Protein AF-A0A519DHB6-F1 (afdb_monomer_lite)

Secondary structure (DSSP, 8-state):
---------HHHHHHHHHHHHHHHHHTTT-------------PPP-------PPPPP--TT--SS-TT-TT-SBS-GGGEEE-TTSTTSEEE---TTTSPPPTTSS----GGGGGSSS--TTSPPB---SS----TT---TTT--

pLDDT: mean 80.11, std 16.49, range [39.66, 98.12]

Structure (mmCIF, N/CA/C/O backbone):
data_AF-A0A519DHB6-F1
#
_entry.id   AF-A0A519DHB6-F1
#
loop_
_atom_site.group_PDB
_atom_site.id
_atom_site.type_symbol
_atom_site.label_atom_id
_atom_site.label_alt_id
_atom_site.label_comp_id
_atom_site.label_asym_id
_atom_site.label_entity_id
_atom_site.label_seq_id
_atom_site.pdbx_PDB_ins_code
_atom_site.Cartn_x
_atom_site.Cartn_y
_atom_site.Cartn_z
_atom_site.occupancy
_atom_site.B_iso_or_equiv
_atom_site.auth_seq_id
_atom_site.auth_comp_id
_atom_site.auth_asym_id
_atom_site.auth_atom_id
_atom_site.pdbx_PDB_model_num
ATOM 1 N N . MET A 1 1 ? -81.535 -6.802 13.970 1.00 39.66 1 MET A N 1
ATOM 2 C CA . MET A 1 1 ? -80.295 -7.539 13.660 1.00 39.66 1 MET A CA 1
ATOM 3 C C . MET A 1 1 ? -79.181 -6.509 13.489 1.00 39.66 1 MET A C 1
ATOM 5 O O . MET A 1 1 ? -79.184 -5.787 12.506 1.00 39.66 1 MET A O 1
ATOM 9 N N . SER A 1 2 ? -78.332 -6.385 14.510 1.00 44.97 2 SER A N 1
ATOM 10 C CA . SER A 1 2 ? -76.975 -5.808 14.473 1.00 44.97 2 SER A CA 1
ATOM 11 C C . SER A 1 2 ? -76.789 -4.329 14.093 1.00 44.97 2 SER A C 1
ATOM 13 O O . SER A 1 2 ? -76.253 -3.995 13.043 1.00 44.97 2 SER A O 1
ATOM 15 N N . LEU A 1 3 ? -77.111 -3.448 15.047 1.00 45.25 3 LEU A N 1
ATOM 16 C CA . LEU A 1 3 ? -76.517 -2.113 15.182 1.00 45.25 3 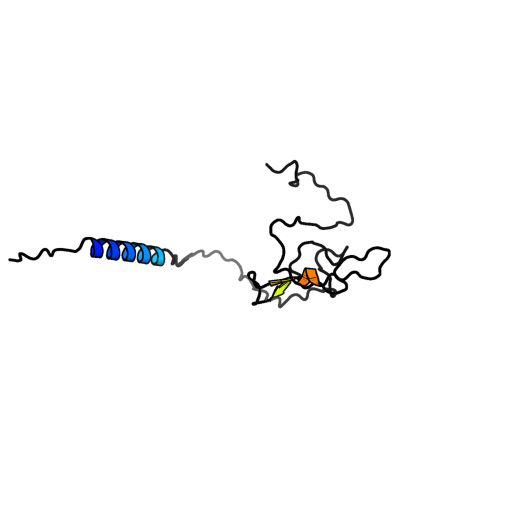LEU A CA 1
ATOM 17 C C . LEU A 1 3 ? -75.132 -2.258 15.855 1.00 45.25 3 LEU A C 1
ATOM 19 O O . LEU A 1 3 ? -75.001 -2.077 17.059 1.00 45.25 3 LEU A O 1
ATOM 23 N N . TRP A 1 4 ? -74.112 -2.680 15.109 1.00 45.25 4 TRP A N 1
ATOM 24 C CA . TRP A 1 4 ? -72.722 -2.769 15.585 1.00 45.25 4 TRP A CA 1
ATOM 25 C C . TRP A 1 4 ? -71.789 -2.359 14.440 1.00 45.25 4 TRP A C 1
ATOM 27 O O . TRP A 1 4 ? -71.194 -3.207 13.789 1.00 45.25 4 TRP A O 1
ATOM 37 N N . PHE A 1 5 ? -71.657 -1.060 14.166 1.00 46.00 5 PHE A N 1
ATOM 38 C CA . PHE A 1 5 ? -70.433 -0.568 13.533 1.00 46.00 5 PHE A CA 1
ATOM 39 C C . PHE A 1 5 ? -69.814 0.505 14.411 1.00 46.00 5 PHE A C 1
ATOM 41 O O . PHE A 1 5 ? -70.321 1.606 14.608 1.00 46.00 5 PHE A O 1
ATOM 48 N N . HIS A 1 6 ? -68.758 0.021 15.044 1.00 43.78 6 HIS A N 1
ATOM 49 C CA . HIS A 1 6 ? -68.006 0.567 16.138 1.00 43.78 6 HIS A CA 1
ATOM 50 C C . HIS A 1 6 ? -67.230 1.802 15.682 1.00 43.78 6 HIS A C 1
ATOM 52 O O . HIS A 1 6 ? -66.648 1.841 14.600 1.00 43.78 6 HIS A O 1
ATOM 58 N N . PHE A 1 7 ? -67.205 2.785 16.568 1.00 49.00 7 PHE A N 1
ATOM 59 C CA . PHE A 1 7 ? -66.350 3.959 16.580 1.00 49.00 7 PHE A CA 1
ATOM 60 C C . PHE A 1 7 ? -64.868 3.524 16.497 1.00 49.00 7 PHE A C 1
ATOM 62 O O . PHE A 1 7 ? -64.202 3.347 17.515 1.00 49.00 7 PHE A O 1
ATOM 69 N N . MET A 1 8 ? -64.331 3.275 15.299 1.00 55.78 8 MET A N 1
ATOM 70 C CA . MET A 1 8 ? -62.911 2.943 15.135 1.00 55.78 8 MET A CA 1
ATOM 71 C C . MET A 1 8 ? -62.091 4.230 15.105 1.00 55.78 8 MET A C 1
ATOM 73 O O . MET A 1 8 ? -62.034 4.969 14.126 1.00 55.78 8 MET A O 1
ATOM 77 N N . ASN A 1 9 ? -61.489 4.487 16.261 1.00 56.56 9 ASN A N 1
ATOM 78 C CA . ASN A 1 9 ? -60.557 5.554 16.584 1.00 56.56 9 ASN A CA 1
ATOM 79 C C . ASN A 1 9 ? -59.566 5.827 15.429 1.00 56.56 9 ASN A C 1
ATOM 81 O O . ASN A 1 9 ? -58.767 4.963 15.065 1.00 56.56 9 ASN A O 1
ATOM 85 N N . LYS A 1 10 ? -59.593 7.042 14.866 1.00 57.41 10 LYS A N 1
ATOM 86 C CA . LYS A 1 10 ? -58.760 7.486 13.726 1.00 57.41 10 LYS A CA 1
ATOM 87 C C . LYS A 1 10 ? -57.257 7.256 13.964 1.00 57.41 10 LYS A C 1
ATOM 89 O O . LYS A 1 10 ? -56.502 6.972 13.036 1.00 57.41 10 LYS A O 1
ATOM 94 N N . THR A 1 11 ? -56.836 7.305 15.227 1.00 53.72 11 THR A N 1
ATOM 95 C CA . THR A 1 11 ? -55.464 7.039 15.680 1.00 53.72 11 THR A CA 1
ATOM 96 C C . THR A 1 11 ? -55.103 5.553 15.626 1.00 53.72 11 THR A C 1
ATOM 98 O O . THR A 1 11 ? -53.956 5.211 15.351 1.00 53.72 11 THR A O 1
ATOM 101 N N . ALA A 1 12 ? -56.074 4.663 15.852 1.00 58.78 12 ALA A N 1
ATOM 102 C CA . ALA A 1 12 ? -55.888 3.221 15.714 1.00 58.78 12 ALA A CA 1
ATOM 103 C C . ALA A 1 12 ? -55.758 2.828 14.237 1.00 58.78 12 ALA A C 1
ATOM 105 O O . ALA A 1 12 ? -54.873 2.044 13.916 1.00 58.78 12 ALA A O 1
ATOM 106 N N . TYR A 1 13 ? -56.540 3.455 13.346 1.00 63.12 13 TYR A N 1
ATOM 107 C CA . TYR A 1 13 ? -56.454 3.231 11.897 1.00 63.12 13 TYR A CA 1
ATOM 108 C C . TYR A 1 13 ? -55.079 3.608 11.320 1.00 63.12 13 TYR A C 1
ATOM 110 O O . TYR A 1 13 ? -54.500 2.856 10.541 1.00 63.12 13 TYR A O 1
ATOM 118 N N . SER A 1 14 ? -54.517 4.745 11.751 1.00 65.56 14 SER A N 1
ATOM 119 C CA . SER A 1 14 ? -53.167 5.180 11.356 1.00 65.56 14 SER A CA 1
ATOM 120 C C . SER A 1 14 ? -52.085 4.187 11.802 1.00 65.56 14 SER A C 1
ATOM 122 O O . SER A 1 14 ? -51.224 3.799 11.013 1.00 65.56 14 SER A O 1
ATOM 124 N N . LYS A 1 15 ? -52.179 3.694 13.044 1.00 68.88 15 LYS A N 1
ATOM 125 C CA . LYS A 1 15 ? -51.240 2.700 13.577 1.00 68.88 15 LYS A CA 1
ATOM 126 C C . LYS A 1 15 ? -51.352 1.356 12.862 1.00 68.88 15 LYS A C 1
ATOM 128 O O . LYS A 1 15 ? -50.325 0.766 12.551 1.00 68.88 15 LYS A O 1
ATOM 133 N N . THR A 1 16 ? -52.565 0.894 12.557 1.00 75.62 16 THR A N 1
ATOM 134 C CA . THR A 1 16 ? -52.766 -0.351 11.801 1.00 75.62 16 THR A CA 1
ATOM 135 C C . THR A 1 16 ? -52.285 -0.237 10.357 1.00 75.62 16 THR A C 1
ATOM 137 O O . THR A 1 16 ? -51.699 -1.186 9.846 1.00 75.62 16 THR A O 1
ATOM 140 N N . LEU A 1 17 ? -52.464 0.923 9.712 1.00 77.25 17 LEU A N 1
ATOM 141 C CA . LEU A 1 17 ? -51.984 1.160 8.347 1.00 77.25 17 LEU A CA 1
ATOM 142 C C . LEU A 1 17 ? -50.448 1.160 8.282 1.00 77.25 17 LEU A C 1
ATOM 144 O O . LEU A 1 17 ? -49.871 0.531 7.399 1.00 77.25 17 LEU A O 1
ATOM 148 N N . ALA A 1 18 ? -49.786 1.814 9.242 1.00 79.62 18 ALA A N 1
ATOM 149 C CA . ALA A 1 18 ? -48.325 1.838 9.330 1.00 79.62 18 ALA A CA 1
ATOM 150 C C . ALA A 1 18 ? -47.735 0.434 9.562 1.00 79.62 18 ALA A C 1
ATOM 152 O O . ALA A 1 18 ? -46.738 0.069 8.943 1.00 79.62 18 ALA A O 1
ATOM 153 N N . LEU A 1 19 ? -48.386 -0.375 10.403 1.00 79.88 19 LEU A N 1
ATOM 154 C CA . LEU A 1 19 ? -47.967 -1.751 10.689 1.00 79.88 19 LEU A CA 1
ATOM 155 C C . LEU A 1 19 ? -48.129 -2.670 9.465 1.00 79.88 19 LEU A C 1
ATOM 157 O O . LEU A 1 19 ? -47.263 -3.501 9.207 1.00 79.88 19 LEU A O 1
ATOM 161 N N . LEU A 1 20 ? -49.191 -2.478 8.675 1.00 79.44 20 LEU A N 1
ATOM 162 C CA . LEU A 1 20 ? -49.416 -3.201 7.418 1.00 79.44 20 LEU A CA 1
ATOM 163 C C . LEU A 1 20 ? -48.386 -2.847 6.337 1.00 79.44 20 LEU A C 1
ATOM 165 O O . LEU A 1 20 ? -47.898 -3.746 5.657 1.00 79.44 20 LEU A O 1
ATOM 169 N N . MET A 1 21 ? -48.016 -1.568 6.192 1.00 80.31 21 MET A N 1
ATOM 170 C CA . MET A 1 21 ? -46.964 -1.177 5.241 1.00 80.31 21 MET A CA 1
ATOM 171 C C . MET A 1 21 ? -45.594 -1.740 5.638 1.00 80.31 21 MET A C 1
ATOM 173 O O . MET A 1 21 ? -44.882 -2.264 4.784 1.00 80.31 21 MET A O 1
ATOM 177 N N . ALA A 1 22 ? -45.246 -1.689 6.929 1.00 75.69 22 ALA A N 1
ATOM 178 C CA . ALA A 1 22 ? -43.994 -2.253 7.434 1.00 75.69 22 ALA A CA 1
ATOM 179 C C . ALA A 1 22 ? -43.929 -3.780 7.248 1.00 75.69 22 ALA A C 1
ATOM 181 O O . ALA A 1 22 ? -42.894 -4.309 6.853 1.00 75.69 22 ALA A O 1
ATOM 182 N N . ALA A 1 23 ? -45.044 -4.487 7.459 1.00 73.62 23 ALA A N 1
ATOM 183 C CA . ALA A 1 23 ? -45.132 -5.920 7.192 1.00 73.62 23 ALA A CA 1
ATOM 184 C C . ALA A 1 23 ? -45.009 -6.243 5.690 1.00 73.62 23 ALA A C 1
ATOM 186 O O . ALA A 1 23 ? -44.335 -7.202 5.332 1.00 73.62 23 ALA A O 1
ATOM 187 N N . GLY A 1 24 ? -45.584 -5.423 4.802 1.00 72.94 24 GLY A N 1
ATOM 188 C CA . GLY A 1 24 ? -45.458 -5.597 3.349 1.00 72.94 24 GLY A CA 1
ATOM 189 C C . GLY A 1 24 ? -44.019 -5.471 2.836 1.00 72.94 24 GLY A C 1
ATOM 190 O O . GLY A 1 24 ? -43.615 -6.230 1.959 1.00 72.94 24 GLY A O 1
ATOM 191 N N . MET A 1 25 ? -43.219 -4.578 3.429 1.00 72.06 25 MET A N 1
ATOM 192 C CA . MET A 1 25 ? -41.794 -4.432 3.093 1.00 72.06 25 MET A CA 1
ATOM 193 C C . MET A 1 25 ? -40.962 -5.662 3.483 1.00 72.06 25 MET A C 1
ATOM 195 O O . MET A 1 25 ? -39.980 -5.970 2.813 1.00 72.06 25 MET A O 1
ATOM 199 N N . LEU A 1 26 ? -41.373 -6.398 4.519 1.00 65.31 26 LEU A N 1
ATOM 200 C CA . LEU A 1 26 ? -40.683 -7.608 4.976 1.00 65.31 26 LEU A CA 1
ATOM 201 C C . LEU A 1 26 ? -40.993 -8.843 4.112 1.00 65.31 26 LEU A C 1
ATOM 203 O O . LEU A 1 26 ? -40.231 -9.804 4.144 1.00 65.31 26 LEU A O 1
ATOM 207 N N . LEU A 1 27 ? -42.073 -8.825 3.319 1.00 57.81 27 LEU A N 1
ATOM 208 C CA . LEU A 1 27 ? -42.468 -9.951 2.460 1.00 57.81 27 LEU A CA 1
ATOM 209 C C . LEU A 1 27 ? -41.925 -9.874 1.020 1.00 57.81 27 LEU A C 1
ATOM 211 O O . 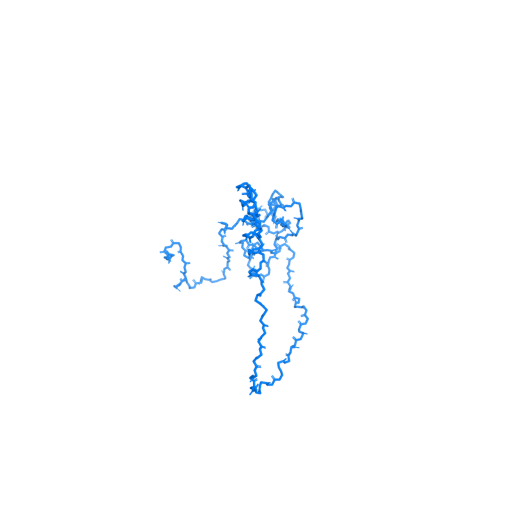LEU A 1 27 ? -42.085 -10.832 0.269 1.00 57.81 27 LEU A O 1
ATOM 215 N N . SER A 1 28 ? -41.251 -8.790 0.622 1.00 64.81 28 SER A N 1
ATOM 216 C CA . SER A 1 28 ? -40.707 -8.647 -0.743 1.00 64.81 28 SER A CA 1
ATOM 217 C C . SER A 1 28 ? -39.382 -9.399 -0.982 1.00 64.81 28 SER A C 1
ATOM 219 O O . SER A 1 28 ? -38.789 -9.254 -2.049 1.00 64.81 28 SER A O 1
ATOM 221 N N . GLY A 1 29 ? -38.887 -10.168 -0.005 1.00 57.50 29 GLY A N 1
ATOM 222 C CA . GLY A 1 29 ? -37.520 -10.709 -0.005 1.00 57.50 29 GLY A CA 1
ATOM 223 C C . GLY A 1 29 ? -37.343 -12.184 -0.381 1.00 57.50 29 GLY A C 1
ATOM 224 O O . GLY A 1 29 ? -36.216 -12.663 -0.334 1.00 57.50 29 GLY A O 1
ATOM 225 N N . CYS A 1 30 ? -38.395 -12.926 -0.739 1.00 63.69 30 CYS A N 1
ATOM 226 C CA . CYS A 1 30 ? -38.268 -14.348 -1.086 1.00 63.69 30 CYS A CA 1
ATOM 227 C C . CYS A 1 30 ? -38.731 -14.620 -2.522 1.00 63.69 30 CYS A C 1
ATOM 229 O O . CYS A 1 30 ? -39.815 -15.157 -2.737 1.00 63.69 30 CYS A O 1
ATOM 231 N N . ILE A 1 31 ? -37.897 -14.283 -3.508 1.00 60.91 31 ILE A N 1
ATOM 232 C CA . ILE A 1 31 ? -37.923 -15.005 -4.785 1.00 60.91 31 ILE A CA 1
ATOM 233 C C . ILE A 1 31 ? -37.093 -16.266 -4.544 1.00 60.91 31 ILE A C 1
ATOM 235 O O . ILE A 1 31 ? -35.869 -16.219 -4.503 1.00 60.91 31 ILE A O 1
ATOM 239 N N . LEU A 1 32 ? -37.775 -17.375 -4.263 1.00 52.38 32 LEU A N 1
ATOM 240 C CA . LEU A 1 32 ? -37.170 -18.699 -4.280 1.00 52.38 32 LEU A CA 1
ATOM 241 C C . LEU A 1 32 ? -37.118 -19.131 -5.749 1.00 52.38 32 LEU A C 1
ATOM 243 O O . LEU A 1 32 ? -38.161 -19.430 -6.333 1.00 52.38 32 LEU A O 1
ATOM 247 N N . ASP A 1 33 ? -35.927 -19.115 -6.343 1.00 49.56 33 ASP A N 1
ATOM 248 C CA . ASP A 1 33 ? -35.685 -19.670 -7.673 1.00 49.56 33 ASP A CA 1
ATOM 249 C C . ASP A 1 33 ? -35.945 -21.180 -7.621 1.00 49.56 33 ASP A C 1
ATOM 251 O O . ASP A 1 33 ? -35.130 -21.972 -7.152 1.00 49.56 33 ASP A O 1
ATOM 255 N N . THR A 1 34 ? -37.130 -21.592 -8.067 1.00 50.62 34 THR A N 1
ATOM 256 C CA . THR A 1 34 ? -37.374 -22.982 -8.454 1.00 50.62 34 THR A CA 1
ATOM 257 C C . THR A 1 34 ? -37.105 -23.072 -9.944 1.00 50.62 34 THR A C 1
ATOM 259 O O . THR A 1 34 ? -38.018 -23.065 -10.767 1.00 50.62 34 THR A O 1
ATOM 262 N N . VAL A 1 35 ? -35.820 -23.111 -10.293 1.00 51.34 35 VAL A N 1
ATOM 263 C CA . VAL A 1 35 ? -35.384 -23.450 -11.646 1.00 51.34 35 VAL A CA 1
ATOM 264 C C . VAL A 1 35 ? -35.659 -24.939 -11.830 1.00 51.34 35 VAL A C 1
ATOM 266 O O . VAL A 1 35 ? -34.882 -25.796 -11.424 1.00 51.34 35 VAL A O 1
ATOM 269 N N . ASN A 1 36 ? -36.829 -25.260 -12.374 1.00 49.81 36 ASN A N 1
ATOM 270 C CA . ASN A 1 36 ? -37.104 -26.580 -12.922 1.00 49.81 36 ASN A CA 1
ATOM 271 C C . ASN A 1 36 ? -36.790 -26.539 -14.421 1.00 49.81 36 ASN A C 1
ATOM 273 O O . ASN A 1 36 ? -37.692 -26.623 -15.256 1.00 49.81 36 ASN A O 1
ATOM 277 N N . GLU A 1 37 ? -35.511 -26.353 -14.750 1.00 43.81 37 GLU A N 1
ATOM 278 C CA . GLU A 1 37 ? -35.007 -26.536 -16.109 1.00 43.81 37 GLU A CA 1
ATOM 279 C C . GLU A 1 37 ? -34.915 -28.034 -16.373 1.00 43.81 37 GLU A C 1
ATOM 281 O O . GLU A 1 37 ? -34.137 -28.769 -15.770 1.00 43.81 37 GLU A O 1
ATOM 286 N N . THR A 1 38 ? -35.787 -28.504 -17.261 1.00 51.25 38 THR A N 1
ATOM 287 C CA . THR A 1 38 ? -35.677 -29.843 -17.842 1.00 51.25 38 THR A CA 1
ATOM 288 C C . THR A 1 38 ? -34.881 -29.716 -19.132 1.00 51.25 38 THR A C 1
ATOM 290 O O . THR A 1 38 ? -35.380 -30.030 -20.207 1.00 51.25 38 THR A O 1
ATOM 293 N N . ASP A 1 39 ? -33.644 -29.240 -19.020 1.00 46.25 39 ASP A N 1
ATOM 294 C CA . ASP A 1 39 ? -32.729 -29.184 -20.150 1.00 46.25 39 ASP A CA 1
ATOM 295 C C . ASP A 1 39 ? -31.857 -30.434 -20.116 1.00 46.25 39 ASP A C 1
ATOM 297 O O . ASP A 1 39 ? -30.838 -30.547 -19.440 1.00 46.25 39 ASP A O 1
ATOM 301 N N . ASN A 1 40 ? -32.351 -31.438 -20.835 1.00 54.38 40 ASN A N 1
ATOM 302 C CA . ASN A 1 40 ? -31.582 -32.593 -21.259 1.00 54.38 40 ASN A CA 1
ATOM 303 C C . ASN A 1 40 ? -30.613 -32.145 -22.360 1.00 54.38 40 ASN A C 1
ATOM 305 O O . ASN A 1 40 ? -30.838 -32.424 -23.536 1.00 54.38 40 ASN A O 1
ATOM 309 N N . ASP A 1 41 ? -29.567 -31.429 -21.963 1.00 50.84 41 ASP A N 1
ATOM 310 C CA . ASP A 1 41 ? -28.384 -31.221 -22.783 1.00 50.84 41 ASP A CA 1
ATOM 311 C C . ASP A 1 41 ? -27.231 -31.972 -22.122 1.00 50.84 41 ASP A C 1
ATOM 313 O O . ASP A 1 41 ? -26.847 -31.716 -20.982 1.00 50.84 41 ASP A O 1
ATOM 317 N N . GLY A 1 42 ? -26.721 -32.977 -22.832 1.00 55.81 42 GLY A N 1
ATOM 318 C CA . GLY A 1 42 ? -25.626 -33.829 -22.390 1.00 55.81 42 GLY A CA 1
ATOM 319 C C . GLY A 1 42 ? -24.301 -33.074 -22.331 1.00 55.81 42 GLY A C 1
ATOM 320 O O . GLY A 1 42 ? -23.416 -33.324 -23.149 1.00 55.81 42 GLY A O 1
ATOM 321 N N . LEU A 1 43 ? -24.149 -32.179 -21.355 1.00 57.28 43 LEU A N 1
ATOM 322 C CA . LEU A 1 43 ? -22.844 -31.714 -20.919 1.00 57.28 43 LEU A CA 1
ATOM 323 C C . LEU A 1 43 ? -22.228 -32.810 -20.051 1.00 57.28 43 LEU A C 1
ATOM 325 O O . LEU A 1 43 ? -22.831 -33.316 -19.105 1.00 57.28 43 LEU A O 1
ATOM 329 N N . ALA A 1 44 ? -21.026 -33.233 -20.436 1.00 64.38 44 ALA A N 1
ATOM 330 C CA . ALA A 1 44 ? -20.192 -34.089 -19.609 1.00 64.38 44 ALA A CA 1
ATOM 331 C C . ALA A 1 44 ? -20.095 -33.487 -18.195 1.00 64.38 44 ALA A C 1
ATOM 333 O O . ALA A 1 44 ? -20.015 -32.263 -18.100 1.00 64.38 44 ALA A O 1
ATOM 334 N N . PRO A 1 45 ? -20.084 -34.311 -17.129 1.00 61.06 45 PRO A N 1
ATOM 335 C CA . PRO A 1 45 ? -20.017 -33.811 -15.766 1.00 61.06 45 PRO A CA 1
ATOM 336 C C . PRO A 1 45 ? -18.817 -32.878 -15.628 1.00 61.06 45 PRO A C 1
ATOM 338 O O . PRO A 1 45 ? -17.668 -33.270 -15.845 1.00 61.06 45 PRO A O 1
ATOM 341 N N . ASP A 1 46 ? -19.122 -31.635 -15.305 1.00 66.69 46 ASP A N 1
ATOM 342 C CA . ASP A 1 46 ? -18.230 -30.593 -14.853 1.00 66.69 46 ASP A CA 1
ATOM 343 C C . ASP A 1 46 ? -17.524 -31.115 -13.600 1.00 66.69 46 ASP A C 1
ATOM 345 O O . ASP A 1 46 ? -18.039 -31.118 -12.487 1.00 66.69 46 ASP A O 1
ATOM 349 N N . VAL A 1 47 ? -16.336 -31.679 -13.819 1.00 70.69 47 VAL A N 1
ATOM 350 C CA . VAL A 1 47 ? -15.443 -32.103 -12.749 1.00 70.69 47 VAL A CA 1
ATOM 351 C C . VAL A 1 47 ? -14.997 -30.833 -12.031 1.00 70.69 47 VAL A C 1
ATOM 353 O O . VAL A 1 47 ? -14.115 -30.127 -12.520 1.00 70.69 47 VAL A O 1
ATOM 356 N N . GLU A 1 48 ? -15.604 -30.537 -10.881 1.00 73.69 48 GLU A N 1
ATOM 357 C CA . GLU A 1 48 ? -15.050 -29.587 -9.919 1.00 73.69 48 GLU A CA 1
ATOM 358 C C . GLU A 1 48 ? -13.685 -30.115 -9.471 1.00 73.69 48 GLU A C 1
ATOM 360 O O . GLU A 1 48 ? -13.563 -31.023 -8.646 1.00 73.69 48 GLU A O 1
ATOM 365 N N . ILE A 1 49 ? -12.629 -29.580 -10.074 1.00 75.56 49 ILE A N 1
ATOM 366 C CA . ILE A 1 49 ? -11.274 -29.792 -9.591 1.00 75.56 49 ILE A CA 1
ATOM 367 C C . ILE A 1 49 ? -11.130 -28.894 -8.359 1.00 75.56 49 ILE A C 1
ATOM 369 O O . ILE A 1 49 ? -10.946 -27.686 -8.498 1.00 75.56 49 ILE A O 1
ATOM 373 N N . ASP A 1 50 ? -11.219 -29.488 -7.166 1.00 81.44 50 ASP A N 1
ATOM 374 C CA . ASP A 1 50 ? -10.849 -28.847 -5.898 1.00 81.44 50 ASP A CA 1
ATOM 375 C C . ASP A 1 50 ? -9.329 -28.633 -5.876 1.00 81.44 50 ASP A C 1
ATOM 377 O O . ASP A 1 50 ? -8.538 -29.428 -5.359 1.00 81.44 50 ASP A O 1
ATOM 381 N N . LEU A 1 51 ? -8.903 -27.579 -6.569 1.00 77.31 51 LEU A N 1
ATOM 382 C CA . LEU A 1 51 ? -7.575 -27.021 -6.427 1.00 77.31 51 LEU A CA 1
ATOM 383 C C . LEU A 1 51 ? -7.581 -26.319 -5.072 1.00 77.31 51 LEU A C 1
ATOM 385 O O . LEU A 1 51 ? -8.142 -25.233 -4.939 1.00 77.31 51 LEU A O 1
ATOM 389 N N . GLY A 1 52 ? -6.986 -26.963 -4.069 1.00 84.31 52 GLY A N 1
ATOM 390 C CA . GLY A 1 52 ? -6.798 -26.364 -2.751 1.00 84.31 52 GLY A CA 1
ATOM 391 C C . GLY A 1 52 ? -6.116 -24.983 -2.812 1.00 84.31 52 GLY A C 1
ATOM 392 O O . GLY A 1 52 ? -5.713 -24.517 -3.881 1.00 84.31 52 GLY A O 1
ATOM 393 N N . PRO A 1 53 ? -5.954 -24.305 -1.663 1.00 83.25 53 PRO A N 1
ATOM 394 C CA . PRO A 1 53 ? -5.490 -22.921 -1.622 1.00 83.25 53 PRO A CA 1
ATOM 395 C C . PRO A 1 53 ? -4.193 -22.711 -2.410 1.00 83.25 53 PRO A C 1
ATOM 397 O O . PRO A 1 53 ? -3.191 -23.387 -2.176 1.00 83.25 53 PRO A O 1
ATOM 400 N N . VAL A 1 54 ? -4.210 -21.756 -3.340 1.00 84.06 54 VAL A N 1
ATOM 401 C CA . VAL A 1 54 ? -3.010 -21.341 -4.070 1.00 84.06 54 VAL A CA 1
ATOM 402 C C . VAL A 1 54 ? -2.127 -20.536 -3.122 1.00 84.06 54 VAL A C 1
ATOM 404 O O . VAL A 1 54 ? -2.517 -19.460 -2.668 1.00 84.06 54 VAL A O 1
ATOM 407 N N . GLU A 1 55 ? -0.928 -21.042 -2.834 1.00 82.75 55 GLU A N 1
ATOM 408 C CA . GLU A 1 55 ? 0.079 -20.276 -2.103 1.00 82.75 55 GLU A CA 1
ATOM 409 C C . GLU A 1 55 ? 0.625 -19.149 -2.987 1.00 82.75 55 GLU A C 1
ATOM 411 O O . GLU A 1 55 ? 1.176 -19.381 -4.066 1.00 82.75 55 GLU A O 1
ATOM 416 N N . ILE A 1 56 ? 0.475 -17.910 -2.519 1.00 81.81 56 ILE A N 1
ATOM 417 C CA . ILE A 1 56 ? 1.004 -16.718 -3.180 1.00 81.81 56 ILE A CA 1
ATOM 418 C C . ILE A 1 56 ? 2.260 -16.293 -2.421 1.00 81.81 56 ILE A C 1
ATOM 420 O O . ILE A 1 56 ? 2.203 -16.007 -1.227 1.00 81.81 56 ILE A O 1
ATOM 424 N N . ILE A 1 57 ? 3.401 -16.240 -3.111 1.00 83.44 57 ILE A N 1
ATOM 425 C CA . ILE A 1 57 ? 4.661 -15.792 -2.510 1.00 83.44 57 ILE A CA 1
ATOM 426 C C . ILE A 1 57 ? 4.592 -14.275 -2.304 1.00 83.44 57 ILE A C 1
ATOM 428 O O . ILE A 1 57 ? 4.513 -13.514 -3.269 1.00 83.44 57 ILE A O 1
ATOM 432 N N . THR A 1 58 ? 4.668 -13.840 -1.050 1.00 83.06 58 THR A N 1
ATOM 433 C CA . THR A 1 58 ? 4.749 -12.429 -0.656 1.00 83.06 58 THR A CA 1
ATOM 434 C C . THR A 1 58 ? 6.060 -12.172 0.084 1.00 83.06 58 THR A C 1
ATOM 436 O O . THR A 1 58 ? 6.617 -13.053 0.740 1.00 83.06 58 THR A O 1
ATOM 439 N N . THR A 1 59 ? 6.599 -10.962 -0.059 1.00 89.38 59 THR A N 1
ATOM 440 C CA . THR A 1 59 ? 7.725 -10.491 0.761 1.00 89.38 59 THR A CA 1
ATOM 441 C C . THR A 1 59 ? 7.160 -9.637 1.884 1.00 89.38 59 THR A C 1
ATOM 443 O O . THR A 1 59 ? 6.241 -8.857 1.641 1.00 89.38 59 THR A O 1
ATOM 446 N N . ASP A 1 60 ? 7.695 -9.771 3.098 1.00 88.62 60 ASP A N 1
ATOM 447 C CA . ASP A 1 60 ? 7.233 -8.974 4.236 1.00 88.62 60 ASP A CA 1
ATOM 448 C C . ASP A 1 60 ? 7.302 -7.470 3.927 1.00 88.62 60 ASP A C 1
ATOM 450 O O . ASP A 1 60 ? 8.293 -6.981 3.378 1.00 88.62 60 ASP A O 1
ATOM 454 N N . GLY A 1 61 ? 6.224 -6.753 4.241 1.00 89.44 61 GLY A N 1
ATOM 455 C CA . GLY A 1 61 ? 6.066 -5.332 3.939 1.00 89.44 61 GLY A CA 1
ATOM 456 C C . GLY A 1 61 ? 5.802 -4.973 2.470 1.00 89.44 61 GLY A C 1
ATOM 457 O O . GLY A 1 61 ? 5.721 -3.779 2.178 1.00 89.44 61 GLY A O 1
ATOM 458 N N . CYS A 1 62 ? 5.640 -5.944 1.563 1.00 92.12 62 CYS A N 1
ATOM 459 C CA . CYS A 1 62 ? 5.455 -5.716 0.125 1.00 92.12 62 CYS A CA 1
ATOM 460 C C . CYS A 1 62 ? 4.171 -6.361 -0.415 1.00 92.12 62 CYS A C 1
ATOM 462 O O . CYS A 1 62 ? 3.809 -7.472 -0.030 1.00 92.12 62 CYS A O 1
ATOM 464 N N . ASP A 1 63 ? 3.527 -5.691 -1.368 1.00 92.81 63 ASP A N 1
ATOM 465 C CA . ASP A 1 63 ? 2.472 -6.280 -2.194 1.00 92.81 63 ASP A CA 1
ATOM 466 C C . ASP A 1 63 ? 3.101 -7.068 -3.362 1.00 92.81 63 ASP A C 1
ATOM 468 O O . ASP A 1 63 ? 4.087 -6.644 -3.968 1.00 92.81 63 ASP A O 1
ATOM 472 N N . ASN A 1 64 ? 2.555 -8.244 -3.676 1.00 91.06 64 ASN A N 1
ATOM 473 C CA . ASN A 1 64 ? 3.041 -9.116 -4.745 1.00 91.06 64 ASN A CA 1
ATOM 474 C C . ASN A 1 64 ? 2.470 -8.792 -6.144 1.00 91.06 64 ASN A C 1
ATOM 476 O O . ASN A 1 64 ? 2.863 -9.438 -7.117 1.00 91.06 64 ASN A O 1
ATOM 480 N N . LEU A 1 65 ? 1.552 -7.828 -6.271 1.00 92.00 65 LEU A N 1
ATOM 481 C CA . LEU A 1 65 ? 0.934 -7.415 -7.537 1.00 92.00 65 LEU A CA 1
ATOM 482 C C . LEU A 1 65 ? 1.835 -6.496 -8.367 1.00 92.00 65 LEU A C 1
ATOM 484 O O . LEU A 1 65 ? 1.842 -6.601 -9.595 1.00 92.00 65 LEU A O 1
ATOM 488 N N . ASN A 1 66 ? 2.594 -5.597 -7.729 1.00 92.19 66 ASN A N 1
ATOM 489 C CA . ASN A 1 66 ? 3.579 -4.765 -8.418 1.00 92.19 66 ASN A CA 1
ATOM 490 C C . ASN A 1 66 ? 4.994 -5.026 -7.872 1.00 92.19 66 ASN A C 1
ATOM 492 O O . ASN A 1 66 ? 5.357 -4.510 -6.819 1.00 92.19 66 ASN A O 1
ATOM 496 N N . PRO A 1 67 ? 5.846 -5.757 -8.610 1.00 88.81 67 PRO A N 1
ATOM 497 C CA . PRO A 1 67 ? 7.163 -6.147 -8.113 1.00 88.81 67 PRO A CA 1
ATOM 498 C C . PRO A 1 67 ? 8.196 -5.006 -8.116 1.00 88.81 67 PRO A C 1
ATOM 500 O O . PRO A 1 67 ? 9.346 -5.236 -7.747 1.00 88.81 67 PRO A O 1
ATOM 503 N N . LEU A 1 68 ? 7.847 -3.798 -8.581 1.00 91.31 68 LEU A N 1
ATOM 504 C CA . LEU A 1 68 ? 8.808 -2.697 -8.723 1.00 91.31 68 LEU A CA 1
ATOM 505 C C . LEU A 1 68 ? 9.074 -1.975 -7.406 1.00 91.31 68 LEU A C 1
ATOM 507 O O . LEU A 1 68 ? 10.213 -1.604 -7.129 1.00 91.31 68 LEU A O 1
ATOM 511 N N . HIS A 1 69 ? 8.035 -1.781 -6.595 1.00 89.69 69 HIS A N 1
ATOM 512 C CA . HIS A 1 69 ? 8.133 -1.133 -5.293 1.00 89.69 69 HIS A CA 1
ATOM 513 C C . HIS A 1 69 ? 7.120 -1.749 -4.336 1.00 89.69 69 HIS A C 1
ATOM 515 O O . HIS A 1 69 ? 5.960 -1.896 -4.697 1.00 89.69 69 HIS A O 1
ATOM 521 N N . CYS A 1 70 ? 7.543 -2.023 -3.101 1.00 90.62 70 CYS A N 1
ATOM 522 C CA . CYS A 1 70 ? 6.733 -2.736 -2.113 1.00 90.62 70 CYS A CA 1
ATOM 523 C C . CYS A 1 70 ? 5.370 -2.097 -1.855 1.00 90.62 70 CYS A C 1
ATOM 525 O O . CYS A 1 70 ? 4.384 -2.816 -1.816 1.00 90.62 70 CYS A O 1
ATOM 527 N N . MET A 1 71 ? 5.296 -0.767 -1.744 1.00 91.81 71 MET A N 1
ATOM 528 C CA . MET A 1 71 ? 4.039 -0.047 -1.498 1.00 91.81 71 MET A CA 1
ATOM 529 C C . MET A 1 71 ? 3.103 0.020 -2.720 1.00 91.81 71 MET A C 1
ATOM 531 O O . MET A 1 71 ? 2.033 0.618 -2.625 1.00 91.81 71 MET A O 1
ATOM 535 N N . LEU A 1 72 ? 3.509 -0.499 -3.885 1.00 94.12 72 LEU A N 1
ATOM 536 C CA . LEU A 1 72 ? 2.695 -0.474 -5.097 1.00 94.12 72 LEU A CA 1
ATOM 537 C C . LEU A 1 72 ? 2.023 -1.835 -5.340 1.00 94.12 72 LEU A C 1
ATOM 539 O O . LEU A 1 72 ? 2.647 -2.864 -5.104 1.00 94.12 72 LEU A O 1
ATOM 543 N N . PRO A 1 73 ? 0.800 -1.855 -5.899 1.00 95.12 73 PRO A N 1
ATOM 544 C CA . PRO A 1 73 ? -0.040 -0.695 -6.194 1.00 95.12 73 PRO A CA 1
ATOM 545 C C . PRO A 1 73 ? -0.527 0.004 -4.915 1.00 95.12 73 PRO A C 1
ATOM 547 O O . PRO A 1 73 ? -0.723 -0.621 -3.879 1.00 95.12 73 PRO A O 1
ATOM 550 N N . PHE A 1 74 ? -0.718 1.318 -4.991 1.00 95.12 74 PHE A N 1
ATOM 551 C CA . PHE A 1 74 ? -1.293 2.110 -3.910 1.00 95.12 74 PHE A CA 1
ATOM 552 C C . PHE A 1 74 ? -2.665 2.648 -4.337 1.00 95.12 74 PHE A C 1
ATOM 554 O O . PHE A 1 74 ? -2.767 3.202 -5.433 1.00 95.12 74 PHE A O 1
ATOM 561 N N . PRO A 1 75 ? -3.709 2.559 -3.498 1.00 95.50 75 PRO A N 1
ATOM 562 C CA . PRO A 1 75 ? -3.762 1.806 -2.243 1.00 95.50 75 PRO A CA 1
ATOM 563 C C . PRO A 1 75 ? -3.792 0.285 -2.480 1.00 95.50 75 PRO A C 1
ATOM 565 O O . PRO A 1 75 ? -4.117 -0.165 -3.579 1.00 95.50 75 PRO A O 1
ATOM 568 N N . SER A 1 76 ? -3.503 -0.500 -1.437 1.00 94.44 76 SER A N 1
ATOM 569 C CA . SER A 1 76 ? -3.609 -1.961 -1.488 1.00 94.44 76 SER A CA 1
ATOM 570 C C . SER A 1 76 ? -4.129 -2.562 -0.184 1.00 94.44 76 SER A C 1
ATOM 572 O O . SER A 1 76 ? -3.680 -2.213 0.909 1.00 94.44 76 SER A O 1
ATOM 574 N N . ASN A 1 77 ? -5.019 -3.548 -0.321 1.00 93.44 77 ASN A N 1
ATOM 575 C CA . ASN A 1 77 ? -5.532 -4.345 0.790 1.00 93.44 77 ASN A CA 1
ATOM 576 C C . ASN A 1 77 ? -4.464 -5.237 1.440 1.00 93.44 77 ASN A C 1
ATOM 578 O O . ASN A 1 77 ? -4.678 -5.681 2.564 1.00 93.44 77 ASN A O 1
ATOM 582 N N . ALA A 1 78 ? -3.315 -5.462 0.790 1.00 93.31 78 ALA A N 1
ATOM 583 C CA . ALA A 1 78 ? -2.182 -6.178 1.384 1.00 93.31 78 ALA A CA 1
ATOM 584 C C . ALA A 1 78 ? -1.661 -5.491 2.660 1.00 93.31 78 ALA A C 1
ATOM 586 O O . ALA A 1 78 ? -1.064 -6.137 3.517 1.00 93.31 78 ALA A O 1
ATOM 587 N N . PHE A 1 79 ? -1.929 -4.189 2.807 1.00 94.88 79 PHE A N 1
ATOM 588 C CA . PHE A 1 79 ? -1.547 -3.388 3.969 1.00 94.88 79 PHE A CA 1
ATOM 589 C C . PHE A 1 79 ? -2.704 -3.130 4.932 1.00 94.88 79 PHE A C 1
ATOM 591 O O . PHE A 1 79 ? -2.607 -2.229 5.762 1.00 94.88 79 PHE A O 1
ATOM 598 N N . LEU A 1 80 ? -3.809 -3.874 4.827 1.00 96.00 80 LEU A N 1
ATOM 599 C CA . LEU A 1 80 ? -4.909 -3.807 5.782 1.00 96.00 80 LEU A CA 1
ATOM 600 C C . LEU A 1 80 ? -4.895 -5.035 6.683 1.00 96.00 80 LEU A C 1
ATOM 602 O O . LEU A 1 80 ? -4.792 -6.168 6.223 1.00 96.00 80 LEU A O 1
ATOM 606 N N . THR A 1 81 ? -5.061 -4.801 7.977 1.00 96.31 81 THR A N 1
ATOM 607 C CA . THR A 1 81 ? -5.362 -5.850 8.949 1.00 96.31 81 THR A CA 1
ATOM 608 C C . THR A 1 81 ? -6.752 -5.626 9.523 1.00 96.31 81 THR A C 1
ATOM 610 O O . THR A 1 81 ? -7.215 -4.486 9.599 1.00 96.31 81 THR A O 1
ATOM 613 N N . ALA A 1 82 ? -7.432 -6.703 9.908 1.00 97.94 82 ALA A N 1
ATOM 614 C CA . ALA A 1 82 ? -8.724 -6.601 10.570 1.00 97.94 82 ALA A CA 1
ATOM 615 C C . ALA A 1 82 ? -8.559 -5.931 11.943 1.00 97.94 82 ALA A C 1
ATOM 617 O O . ALA A 1 82 ? -7.681 -6.301 12.725 1.00 97.94 82 ALA A O 1
ATOM 618 N N . ASP A 1 83 ? -9.421 -4.964 12.240 1.00 98.00 83 ASP A N 1
ATOM 619 C CA . ASP A 1 83 ? -9.463 -4.266 13.520 1.00 98.00 83 ASP A CA 1
ATOM 620 C C . ASP A 1 83 ? -10.913 -3.903 13.852 1.00 98.00 83 ASP A C 1
ATOM 622 O O . ASP A 1 83 ? -11.502 -3.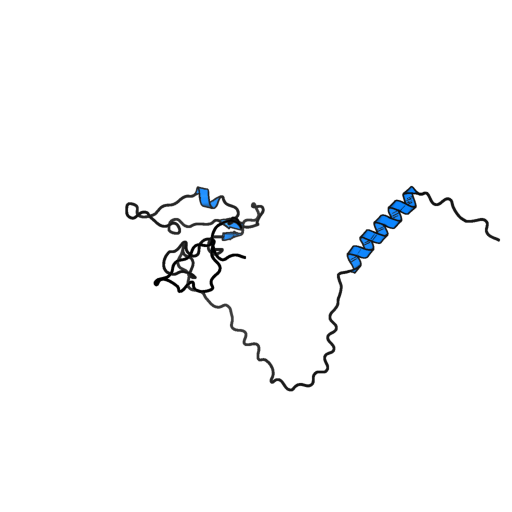004 13.263 1.00 98.00 83 ASP A O 1
ATOM 626 N N . THR A 1 84 ? -11.508 -4.604 14.818 1.00 98.12 84 THR A N 1
ATOM 627 C CA . THR A 1 84 ? -12.907 -4.383 15.214 1.00 98.12 84 THR A CA 1
ATOM 628 C C . THR A 1 84 ? -13.116 -3.097 16.016 1.00 98.12 84 THR A C 1
ATOM 630 O O . THR A 1 84 ? -14.245 -2.809 16.404 1.00 98.12 84 THR A O 1
ATOM 633 N N . SER A 1 85 ? -12.045 -2.365 16.345 1.00 97.50 85 SER A N 1
ATOM 634 C CA . SER A 1 85 ? -12.136 -1.070 17.027 1.00 97.50 85 SER A CA 1
ATOM 635 C C . SER A 1 85 ? -12.308 0.111 16.070 1.00 97.50 85 SER A C 1
ATOM 637 O O . SER A 1 85 ? -12.598 1.214 16.533 1.00 97.50 85 SER A O 1
ATOM 639 N N . THR A 1 86 ? -12.145 -0.103 14.759 1.00 97.25 86 THR A N 1
ATOM 640 C CA . THR A 1 86 ? -12.357 0.921 13.730 1.00 97.25 86 THR A CA 1
ATOM 641 C C . THR A 1 86 ? -13.739 0.799 13.087 1.00 97.25 86 THR A C 1
ATOM 643 O O . THR A 1 86 ? -14.339 -0.275 13.063 1.00 97.25 86 THR A O 1
ATOM 646 N N . GLU A 1 87 ? -14.248 1.900 12.530 1.00 96.44 87 GLU A N 1
ATOM 647 C CA . GLU A 1 87 ? -15.575 1.940 11.894 1.00 96.44 87 GLU A CA 1
ATOM 648 C C . GLU A 1 87 ? -15.649 1.071 10.627 1.00 96.44 87 GLU A C 1
ATOM 650 O O . GLU A 1 87 ? -16.692 0.503 10.309 1.00 96.44 87 GLU A O 1
ATOM 655 N N . THR A 1 88 ? -14.539 0.936 9.898 1.00 96.31 88 THR A N 1
ATOM 656 C CA . THR A 1 88 ? -14.463 0.122 8.674 1.00 96.31 88 THR A CA 1
ATOM 657 C C . THR A 1 88 ? -14.189 -1.359 8.945 1.00 96.31 88 THR A C 1
ATOM 659 O O . THR A 1 88 ? -14.274 -2.167 8.021 1.00 96.31 88 THR A O 1
ATOM 662 N N . GLY A 1 89 ? -13.829 -1.726 10.182 1.00 97.62 89 GLY A N 1
ATOM 663 C CA . GLY A 1 89 ? -13.369 -3.070 10.539 1.00 97.62 89 GLY A CA 1
ATOM 664 C C . GLY A 1 89 ? -11.933 -3.383 10.102 1.00 97.62 89 GLY A C 1
ATOM 665 O O . GLY A 1 89 ? -11.481 -4.519 10.267 1.00 97.62 89 GLY A O 1
ATOM 666 N N . TYR A 1 90 ? -11.215 -2.402 9.547 1.00 97.75 90 TYR A N 1
ATOM 667 C CA . TYR A 1 90 ? -9.833 -2.531 9.095 1.00 97.75 90 TYR A CA 1
ATOM 668 C C . TYR A 1 90 ? -8.961 -1.388 9.600 1.00 97.75 90 TYR A C 1
ATOM 670 O O . TYR A 1 90 ? -9.436 -0.302 9.930 1.00 97.75 90 TYR A O 1
ATOM 678 N N . LYS A 1 91 ? -7.654 -1.629 9.608 1.00 97.31 91 LYS A N 1
ATOM 679 C CA . LYS A 1 91 ? -6.626 -0.647 9.931 1.00 97.31 91 LYS A CA 1
ATOM 680 C C . LYS A 1 91 ? -5.426 -0.830 9.013 1.00 97.31 91 LYS A C 1
ATOM 682 O O . LYS A 1 91 ? -5.060 -1.959 8.684 1.00 97.31 91 LYS A O 1
ATOM 687 N N . VAL A 1 92 ? -4.808 0.278 8.615 1.00 96.81 92 VAL A N 1
ATOM 688 C CA . VAL A 1 92 ? -3.550 0.262 7.863 1.00 96.81 92 VAL A CA 1
ATOM 689 C C . VAL A 1 92 ? -2.435 -0.315 8.738 1.00 96.81 92 VAL A C 1
ATOM 691 O O . VAL A 1 92 ? -2.278 0.051 9.901 1.00 96.81 92 VAL A O 1
ATOM 694 N N . ASN A 1 93 ? -1.654 -1.226 8.169 1.00 95.38 93 ASN A N 1
ATOM 695 C CA . ASN A 1 93 ? -0.552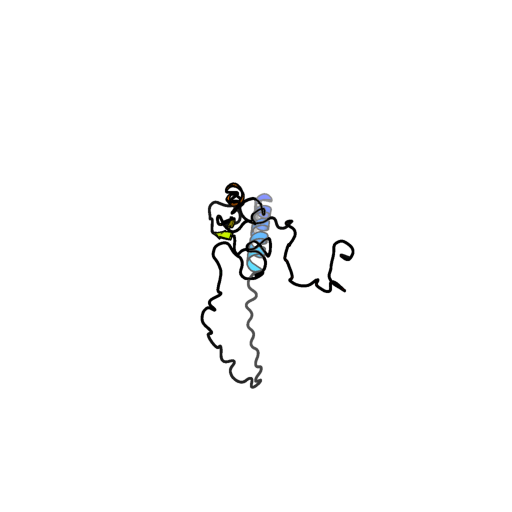 -1.909 8.828 1.00 95.38 93 ASN A CA 1
ATOM 696 C C . ASN A 1 93 ? 0.675 -1.948 7.912 1.00 95.38 93 ASN A C 1
ATOM 698 O O . ASN A 1 93 ? 0.978 -2.959 7.281 1.00 95.38 93 ASN A O 1
ATOM 702 N N . TYR A 1 94 ? 1.376 -0.823 7.833 1.00 94.31 94 TYR A N 1
ATOM 703 C CA . TYR A 1 94 ? 2.678 -0.743 7.191 1.00 94.31 94 TYR A CA 1
ATOM 704 C C . TYR A 1 94 ? 3.771 -1.281 8.107 1.00 94.31 94 TYR A C 1
ATOM 706 O O . TYR A 1 94 ? 3.853 -0.903 9.280 1.00 94.31 94 TYR A O 1
ATOM 714 N N . ALA A 1 95 ? 4.624 -2.131 7.539 1.00 91.56 95 ALA A N 1
ATOM 715 C CA . ALA A 1 95 ? 5.861 -2.568 8.160 1.00 91.56 95 ALA A CA 1
ATOM 716 C C . ALA A 1 95 ? 6.946 -1.488 8.007 1.00 91.56 95 ALA A C 1
ATOM 718 O O . ALA A 1 95 ? 6.838 -0.567 7.190 1.00 91.56 95 ALA A O 1
ATOM 719 N N . SER A 1 96 ? 8.034 -1.623 8.763 1.00 89.88 96 SER A N 1
ATOM 720 C CA . SER A 1 96 ? 9.157 -0.672 8.755 1.00 89.88 96 SER A CA 1
ATOM 721 C C . SER A 1 96 ? 9.893 -0.583 7.410 1.00 89.88 96 SER A C 1
ATOM 723 O O . SER A 1 96 ? 10.635 0.371 7.178 1.00 89.88 96 SER A O 1
ATOM 725 N N . ASN A 1 97 ? 9.678 -1.553 6.517 1.00 88.38 97 ASN A N 1
ATOM 726 C CA . ASN A 1 97 ? 10.231 -1.624 5.164 1.00 88.38 97 ASN A CA 1
ATOM 727 C C . ASN A 1 97 ? 9.182 -1.409 4.051 1.00 88.38 97 ASN A C 1
ATOM 729 O O . ASN A 1 97 ? 9.521 -1.558 2.878 1.00 88.38 97 ASN A O 1
ATOM 733 N N . THR A 1 98 ? 7.925 -1.080 4.381 1.00 91.81 98 THR A N 1
ATOM 734 C CA . THR A 1 98 ? 6.878 -0.877 3.362 1.00 91.81 98 THR A CA 1
ATOM 735 C C . THR A 1 98 ? 7.039 0.444 2.619 1.00 91.81 98 THR A C 1
ATOM 737 O O . THR A 1 98 ? 6.897 0.497 1.395 1.00 91.81 98 THR A O 1
ATOM 740 N N . LEU A 1 99 ? 7.313 1.528 3.350 1.00 90.75 99 LEU A N 1
ATOM 741 C CA . LEU A 1 99 ? 7.418 2.856 2.754 1.00 90.75 99 LEU A CA 1
ATOM 742 C C . LEU A 1 99 ? 8.727 2.994 1.966 1.00 90.75 99 LEU A C 1
ATOM 744 O O . L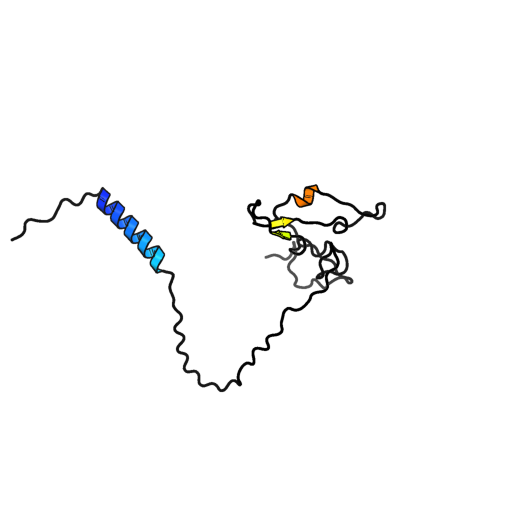EU A 1 99 ? 9.775 2.519 2.411 1.00 90.75 99 LEU A O 1
ATOM 748 N N . PRO A 1 100 ? 8.703 3.682 0.811 1.00 85.88 100 PRO A N 1
ATOM 749 C CA . PRO A 1 100 ? 9.912 3.909 0.039 1.00 85.88 100 PRO A CA 1
ATOM 750 C C . PRO A 1 100 ? 10.895 4.775 0.832 1.00 85.88 100 PRO A C 1
ATOM 752 O O . PRO A 1 100 ? 10.530 5.810 1.393 1.00 85.88 100 PRO A O 1
ATOM 755 N N . SER A 1 101 ? 12.166 4.377 0.838 1.00 83.31 101 SER A N 1
ATOM 756 C CA . SER A 1 101 ? 13.217 5.206 1.416 1.00 83.31 101 SER A CA 1
ATOM 757 C C . SER A 1 101 ? 13.638 6.323 0.458 1.00 83.31 101 SER A C 1
ATOM 759 O O . SER A 1 101 ? 13.681 6.143 -0.762 1.00 83.31 101 SER A O 1
ATOM 761 N N . SER A 1 102 ? 14.023 7.474 1.012 1.00 76.00 102 SER A N 1
ATOM 762 C CA . SER A 1 102 ? 14.825 8.453 0.276 1.00 76.00 102 SER A CA 1
ATOM 763 C C . SER A 1 102 ? 16.215 7.863 0.037 1.00 76.00 102 SER A C 1
ATOM 765 O O . SER A 1 102 ? 16.765 7.239 0.935 1.00 76.00 102 SER A O 1
ATOM 767 N N . GLY A 1 103 ? 16.847 8.101 -1.116 1.00 77.31 103 GLY A N 1
ATOM 768 C CA . GLY A 1 103 ? 18.208 7.608 -1.406 1.00 77.31 103 GLY A CA 1
ATOM 769 C C . GLY A 1 103 ? 19.303 8.076 -0.425 1.00 77.31 103 GLY A C 1
ATOM 770 O O . GLY A 1 103 ? 20.456 7.675 -0.547 1.00 77.31 103 GLY A O 1
ATOM 771 N N . THR A 1 104 ? 18.954 8.931 0.539 1.00 81.56 104 THR A N 1
ATOM 772 C CA . THR A 1 104 ? 19.798 9.426 1.635 1.00 81.56 104 THR A CA 1
ATOM 773 C C . THR A 1 104 ? 19.544 8.744 2.985 1.00 81.56 104 THR A C 1
ATOM 775 O O . THR A 1 104 ? 20.310 8.958 3.923 1.00 81.56 104 THR A O 1
ATOM 778 N N . THR A 1 105 ? 18.492 7.937 3.108 1.00 78.06 105 THR A N 1
ATOM 779 C CA . THR A 1 105 ? 18.113 7.191 4.316 1.00 78.06 105 THR A CA 1
ATOM 780 C C . THR A 1 105 ? 17.970 5.709 3.976 1.00 78.06 105 THR A C 1
ATOM 782 O O . THR A 1 105 ? 17.788 5.349 2.816 1.00 78.06 105 THR A O 1
ATOM 785 N N . SER A 1 106 ? 18.074 4.813 4.953 1.00 76.25 106 SER A N 1
ATOM 786 C CA . SER A 1 106 ? 17.944 3.371 4.696 1.00 76.25 106 SER A CA 1
ATOM 787 C C . SER A 1 106 ? 16.488 2.910 4.675 1.00 76.25 106 SER A C 1
ATOM 789 O O . SER A 1 106 ? 16.104 2.208 3.750 1.00 76.25 106 SER A O 1
ATOM 791 N N . ASN A 1 107 ? 15.689 3.331 5.658 1.00 80.31 107 ASN A N 1
ATOM 792 C CA . ASN A 1 107 ? 14.255 3.069 5.746 1.00 80.31 107 ASN A CA 1
ATOM 793 C C . ASN A 1 107 ? 13.552 4.251 6.416 1.00 80.31 107 ASN A C 1
ATOM 795 O O . ASN A 1 107 ? 14.118 4.895 7.304 1.00 80.31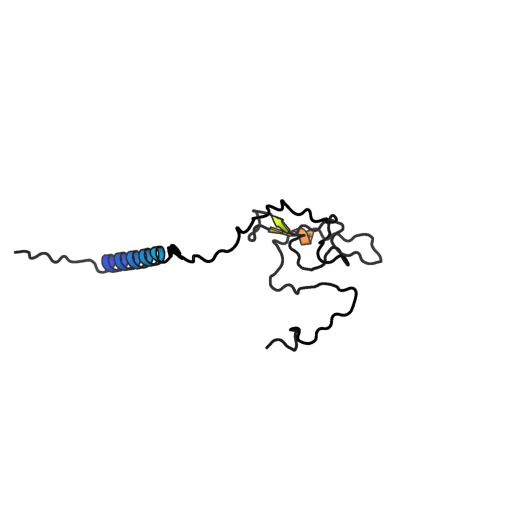 107 ASN A O 1
ATOM 799 N N . VAL A 1 108 ? 12.322 4.522 5.986 1.00 83.50 108 VAL A N 1
ATOM 800 C CA . VAL A 1 108 ? 11.448 5.534 6.581 1.00 83.50 108 VAL A CA 1
ATOM 801 C C . VAL A 1 108 ? 10.247 4.813 7.172 1.00 83.50 108 VAL A C 1
ATOM 803 O O . VAL A 1 108 ? 9.548 4.098 6.468 1.00 83.50 108 VAL A O 1
ATOM 806 N N . GLU A 1 109 ? 9.993 5.027 8.457 1.00 86.31 109 GLU A N 1
ATOM 807 C CA . GLU A 1 109 ? 8.807 4.519 9.138 1.00 86.31 109 GLU A CA 1
ATOM 808 C C . GLU A 1 109 ? 7.968 5.704 9.621 1.00 86.31 109 GLU A C 1
ATOM 810 O O . GLU A 1 109 ? 8.479 6.622 10.265 1.00 86.31 109 GLU A O 1
ATOM 815 N N . ILE A 1 110 ? 6.675 5.694 9.294 1.00 90.44 110 ILE A N 1
ATOM 816 C CA . ILE A 1 110 ? 5.719 6.715 9.732 1.00 90.44 110 ILE A CA 1
ATOM 817 C C . ILE A 1 110 ? 4.595 6.002 10.479 1.00 90.44 110 ILE A C 1
ATOM 819 O O . ILE A 1 110 ? 3.547 5.692 9.916 1.00 90.44 110 ILE A O 1
ATOM 823 N N . LEU A 1 111 ? 4.835 5.737 11.764 1.00 91.44 111 LEU A N 1
ATOM 824 C CA . LEU A 1 111 ? 3.927 4.982 12.636 1.00 91.44 111 LEU A CA 1
ATOM 825 C C . LEU A 1 111 ? 2.499 5.546 12.666 1.00 91.44 111 LEU A C 1
ATOM 827 O O . LEU A 1 111 ? 1.538 4.793 12.797 1.00 91.44 111 LEU A O 1
ATOM 831 N N . ASP A 1 112 ? 2.349 6.863 12.514 1.00 94.69 112 ASP A N 1
ATOM 832 C CA . ASP A 1 112 ? 1.040 7.518 12.508 1.00 94.69 112 ASP A CA 1
ATOM 833 C C . ASP A 1 112 ? 0.153 7.100 11.328 1.00 94.69 112 ASP A C 1
ATOM 835 O O . ASP A 1 112 ? -1.069 7.143 11.461 1.00 94.69 112 ASP A O 1
ATOM 839 N N . LEU A 1 113 ? 0.723 6.644 10.204 1.00 94.31 113 LEU A N 1
ATOM 840 C CA . LEU A 1 113 ? -0.077 6.144 9.078 1.00 94.31 113 LEU A CA 1
ATOM 841 C C . LEU A 1 113 ? -0.856 4.883 9.454 1.00 94.31 113 LEU A C 1
ATOM 843 O O . LEU A 1 113 ? -1.965 4.680 8.966 1.00 94.31 113 LEU A O 1
ATOM 847 N N . ASN A 1 114 ? -0.329 4.079 10.381 1.00 95.75 114 ASN A N 1
ATOM 848 C CA . ASN A 1 114 ? -1.021 2.889 10.858 1.00 95.75 114 ASN A CA 1
ATOM 849 C C . ASN A 1 114 ? -2.250 3.240 11.700 1.00 95.75 114 ASN A C 1
ATOM 851 O O . ASN A 1 114 ? -2.970 2.349 12.107 1.00 95.75 114 ASN A O 1
ATOM 855 N N . ARG A 1 115 ? -2.539 4.514 11.987 1.00 95.31 115 ARG A N 1
ATOM 856 C CA . ARG A 1 115 ? -3.760 4.917 12.705 1.00 95.31 115 ARG A CA 1
ATOM 857 C C . ARG A 1 115 ? -4.982 5.022 11.793 1.00 95.31 115 ARG A C 1
ATOM 859 O O . ARG A 1 115 ? -6.084 5.167 12.313 1.00 95.31 115 ARG A O 1
ATOM 866 N N . PHE A 1 116 ? -4.795 4.984 10.474 1.00 96.69 116 PHE A N 1
ATOM 867 C CA . PHE A 1 116 ? -5.896 5.061 9.521 1.00 96.69 116 PHE A CA 1
ATOM 868 C C . PHE A 1 116 ? -6.697 3.762 9.489 1.00 96.69 116 PHE A C 1
ATOM 870 O O . PHE A 1 116 ? -6.135 2.669 9.450 1.00 96.69 116 PHE A O 1
ATOM 877 N N . ASP A 1 117 ? -8.016 3.895 9.444 1.00 97.12 117 ASP A N 1
ATOM 878 C CA . ASP A 1 117 ? -8.993 2.813 9.354 1.00 97.12 117 ASP A CA 1
ATOM 879 C C . ASP A 1 117 ? -9.255 2.385 7.901 1.00 97.12 117 ASP A C 1
ATOM 881 O O . ASP A 1 117 ? -10.376 2.095 7.497 1.00 97.12 117 ASP A O 1
ATOM 885 N N . GLY A 1 118 ? -8.209 2.361 7.078 1.00 96.06 118 GLY A N 1
ATOM 886 C CA . GLY A 1 118 ? -8.289 2.013 5.663 1.00 96.06 118 GLY A CA 1
ATOM 887 C C . GLY A 1 118 ? -7.848 3.140 4.737 1.00 96.06 118 GLY A C 1
ATOM 888 O O . GLY A 1 118 ? -7.204 4.108 5.142 1.00 96.06 118 GLY A O 1
ATOM 889 N N . PHE A 1 119 ? -8.178 2.988 3.456 1.00 95.69 119 PHE A N 1
ATOM 890 C CA . PHE A 1 119 ? -7.845 3.950 2.412 1.00 95.69 119 PHE A CA 1
ATOM 891 C C . PHE A 1 119 ? -9.088 4.712 1.966 1.00 95.69 119 PHE A C 1
ATOM 893 O O . PHE A 1 119 ? -10.154 4.127 1.780 1.00 95.69 119 PHE A O 1
ATOM 900 N N . SER A 1 120 ? -8.947 6.022 1.751 1.00 92.75 120 SER A N 1
ATOM 901 C CA . SER A 1 120 ? -10.041 6.836 1.223 1.00 92.75 120 SER A CA 1
ATOM 902 C C . SER A 1 120 ? -10.465 6.340 -0.167 1.00 92.75 120 SER A C 1
ATOM 904 O O . SER A 1 120 ? -9.599 6.161 -1.027 1.00 92.75 120 SER A O 1
ATOM 906 N N . PRO A 1 121 ? -11.775 6.225 -0.455 1.00 91.44 121 PRO A N 1
ATOM 907 C CA . PRO A 1 121 ? -12.272 5.963 -1.808 1.00 91.44 121 PRO A CA 1
ATOM 908 C C . PRO A 1 121 ? -11.860 7.029 -2.832 1.00 91.44 121 PRO A C 1
ATOM 910 O O . PRO A 1 121 ? -11.925 6.798 -4.033 1.00 91.44 121 PRO A O 1
ATOM 913 N N . SER A 1 122 ? -11.463 8.218 -2.365 1.00 92.50 122 SER A N 1
ATOM 914 C CA . SER A 1 122 ? -10.966 9.310 -3.211 1.00 92.50 122 SER A CA 1
ATOM 915 C C . SER A 1 122 ? -9.448 9.284 -3.418 1.00 92.50 122 SER A C 1
ATOM 917 O O . SER A 1 122 ? -8.914 10.154 -4.107 1.00 92.50 122 SER A O 1
ATOM 919 N N . THR A 1 123 ? -8.730 8.330 -2.816 1.00 92.12 123 THR A N 1
ATOM 920 C CA . THR A 1 123 ? -7.295 8.155 -3.055 1.00 92.12 123 THR A CA 1
ATOM 921 C C . THR A 1 123 ? -7.064 7.751 -4.507 1.00 92.12 123 THR A C 1
ATOM 923 O O . THR A 1 123 ? -7.673 6.809 -5.009 1.00 92.12 123 THR A O 1
ATOM 926 N N . GLN A 1 124 ? -6.164 8.457 -5.189 1.00 91.62 124 GLN A N 1
ATOM 927 C CA . GLN A 1 124 ? -5.801 8.119 -6.561 1.00 91.62 124 GLN A CA 1
ATOM 928 C C . GLN A 1 124 ? -5.035 6.798 -6.600 1.00 91.62 124 GLN A C 1
ATOM 930 O O . GLN A 1 124 ? -4.111 6.586 -5.814 1.00 91.62 124 GLN A O 1
ATOM 935 N N . ILE A 1 125 ? -5.402 5.942 -7.550 1.00 91.44 125 ILE A N 1
ATOM 936 C CA . ILE A 1 125 ? -4.676 4.704 -7.814 1.00 91.44 125 ILE A CA 1
ATOM 937 C C . ILE A 1 125 ? -3.316 5.055 -8.416 1.00 91.44 125 ILE A C 1
ATOM 939 O O . ILE A 1 125 ? -3.222 5.799 -9.392 1.00 91.44 125 ILE A O 1
ATOM 943 N N . MET A 1 126 ? -2.267 4.473 -7.854 1.00 93.56 126 MET A N 1
ATOM 944 C CA . MET A 1 126 ? -0.895 4.601 -8.311 1.00 93.56 126 MET A CA 1
ATOM 945 C C . MET A 1 126 ? -0.285 3.214 -8.482 1.00 93.56 126 MET A C 1
ATOM 947 O O . MET A 1 126 ? -0.363 2.357 -7.607 1.00 93.56 126 MET A O 1
ATOM 951 N N . THR A 1 127 ? 0.349 2.996 -9.625 1.00 94.50 127 THR A N 1
ATOM 952 C CA . THR A 1 127 ? 1.089 1.774 -9.940 1.00 94.50 127 THR A CA 1
ATOM 953 C C . THR A 1 127 ? 2.244 2.132 -10.869 1.00 94.50 127 THR A C 1
ATOM 955 O O . THR A 1 127 ? 2.315 3.252 -11.378 1.00 94.50 127 THR A O 1
ATOM 958 N N . ALA A 1 128 ? 3.161 1.198 -11.085 1.00 93.75 128 ALA A N 1
ATOM 959 C CA . ALA A 1 128 ? 4.329 1.395 -11.929 1.00 93.75 128 ALA A CA 1
ATOM 960 C C . ALA A 1 128 ? 4.463 0.282 -12.972 1.00 93.75 128 ALA A C 1
ATOM 962 O O . ALA A 1 128 ? 4.042 -0.854 -12.758 1.00 93.75 128 ALA A O 1
ATOM 963 N N . PHE A 1 129 ? 5.101 0.613 -14.089 1.00 93.56 129 PHE A N 1
ATOM 964 C CA . PHE A 1 129 ? 5.398 -0.313 -15.174 1.00 93.56 129 PHE A CA 1
ATOM 965 C C . PHE A 1 129 ? 6.874 -0.189 -15.550 1.00 93.56 129 PHE A C 1
ATOM 967 O O . PHE A 1 129 ? 7.453 0.893 -15.476 1.00 93.56 129 PHE A O 1
ATOM 974 N N . THR A 1 130 ? 7.485 -1.289 -15.990 1.00 95.38 130 THR A N 1
ATOM 975 C CA . THR A 1 130 ? 8.873 -1.294 -16.492 1.00 95.38 130 THR A CA 1
ATOM 976 C C . THR A 1 130 ? 9.020 -0.602 -17.845 1.00 95.38 130 THR A C 1
ATOM 978 O O . THR A 1 130 ? 10.124 -0.247 -18.248 1.00 95.38 130 THR A O 1
ATOM 981 N N . THR A 1 131 ? 7.911 -0.418 -18.560 1.00 95.12 131 THR A N 1
ATOM 982 C CA . THR A 1 131 ? 7.841 0.252 -19.860 1.00 95.12 131 THR A CA 1
ATOM 983 C C . THR A 1 131 ? 6.653 1.202 -19.878 1.00 95.12 131 THR A C 1
ATOM 985 O O . THR A 1 131 ? 5.704 1.033 -19.114 1.00 95.12 131 THR A O 1
ATOM 988 N N . VAL A 1 132 ? 6.701 2.221 -20.737 1.00 93.81 132 VAL A N 1
ATOM 989 C CA . VAL A 1 132 ? 5.595 3.175 -20.869 1.00 93.81 132 VAL A CA 1
ATOM 990 C C . VAL A 1 132 ? 4.389 2.453 -21.484 1.00 93.81 132 VAL A C 1
ATOM 992 O O . VAL A 1 132 ? 4.496 1.979 -22.619 1.00 93.81 132 VAL A O 1
ATOM 995 N N . PRO A 1 133 ? 3.247 2.356 -20.778 1.00 90.88 133 PRO A N 1
ATOM 996 C CA . PRO A 1 133 ? 2.066 1.698 -21.316 1.00 90.88 133 PRO A CA 1
ATOM 997 C C . PRO A 1 133 ? 1.453 2.520 -22.457 1.00 90.88 133 PRO A C 1
ATOM 999 O O . PRO A 1 133 ? 1.471 3.752 -22.442 1.00 90.88 133 PRO A O 1
ATOM 1002 N N . ASN A 1 134 ? 0.861 1.841 -23.441 1.00 92.62 134 ASN A N 1
ATOM 1003 C CA . ASN A 1 134 ? 0.042 2.507 -24.448 1.00 92.62 134 ASN A CA 1
ATOM 1004 C C . ASN A 1 134 ? -1.320 2.860 -23.834 1.00 92.62 134 ASN A C 1
ATOM 1006 O O . ASN A 1 134 ? -2.122 1.976 -23.551 1.00 92.62 134 ASN A O 1
ATOM 1010 N N . LEU A 1 135 ? -1.572 4.155 -23.644 1.00 89.94 135 LEU A N 1
ATOM 1011 C CA . LEU A 1 135 ? -2.798 4.669 -23.028 1.00 89.94 135 LEU A CA 1
ATOM 1012 C C . LEU A 1 135 ? -3.879 5.057 -24.052 1.00 89.94 135 LEU A C 1
ATOM 1014 O O . LEU A 1 135 ? -4.857 5.718 -23.704 1.00 89.94 135 LEU A O 1
ATOM 1018 N N . THR A 1 136 ? -3.722 4.676 -25.323 1.00 92.31 136 THR A N 1
ATOM 1019 C CA . THR A 1 136 ? -4.728 4.944 -26.362 1.00 92.31 136 THR A CA 1
ATOM 1020 C C . THR A 1 136 ? -6.052 4.275 -25.992 1.00 92.31 136 THR A C 1
ATOM 1022 O O . THR A 1 136 ? -6.101 3.064 -25.802 1.00 92.31 136 THR A O 1
ATOM 1025 N N . GLY A 1 137 ? -7.128 5.060 -25.896 1.00 89.44 137 GLY A N 1
ATOM 1026 C CA . GLY A 1 137 ? -8.462 4.567 -25.529 1.00 89.44 137 GLY A CA 1
ATOM 1027 C C . GLY A 1 137 ? -8.685 4.349 -24.028 1.00 89.44 137 GLY A C 1
ATOM 1028 O O . GLY A 1 137 ? -9.795 4.007 -23.634 1.00 89.44 137 GLY A O 1
ATOM 1029 N N . VAL A 1 138 ? -7.674 4.577 -23.182 1.00 89.44 138 VAL A N 1
ATOM 1030 C CA . VAL A 1 138 ? -7.822 4.519 -21.722 1.00 89.44 138 VAL A CA 1
ATOM 1031 C C . VAL A 1 138 ? -8.440 5.826 -21.214 1.00 89.44 138 VAL A C 1
ATOM 1033 O O . VAL A 1 138 ? -8.067 6.923 -21.647 1.00 89.44 138 VAL A O 1
ATOM 1036 N N . ALA A 1 139 ? -9.385 5.711 -20.280 1.00 87.88 139 ALA A N 1
ATOM 1037 C CA . ALA A 1 139 ? -9.955 6.858 -19.585 1.00 87.88 139 ALA A CA 1
ATOM 1038 C C . ALA A 1 139 ? -8.869 7.591 -18.777 1.00 87.88 139 ALA A C 1
ATOM 1040 O O . ALA A 1 139 ? -8.130 6.985 -18.005 1.00 87.88 139 ALA A O 1
ATOM 1041 N N . ASN A 1 140 ? -8.769 8.903 -18.958 1.00 85.12 140 ASN A N 1
ATOM 1042 C CA . ASN A 1 140 ? -7.860 9.782 -18.232 1.00 85.12 140 ASN A CA 1
ATOM 1043 C C . ASN A 1 140 ? -8.581 11.086 -17.859 1.00 85.12 140 ASN A C 1
ATOM 1045 O O . ASN A 1 140 ? -9.737 11.296 -18.228 1.00 85.12 140 ASN A O 1
ATOM 1049 N N . GLN A 1 141 ? -7.898 11.985 -17.147 1.00 83.62 141 GLN A N 1
ATOM 1050 C CA . GLN A 1 141 ? -8.479 13.245 -16.669 1.00 83.62 141 GLN A CA 1
ATOM 1051 C C . GLN A 1 141 ? -8.983 14.181 -17.785 1.00 83.62 141 GLN A C 1
ATOM 1053 O O . GLN A 1 141 ? -9.671 15.156 -17.500 1.00 83.62 141 GLN A O 1
ATOM 1058 N N . HIS A 1 142 ? -8.626 13.912 -19.043 1.00 86.00 142 HIS A N 1
ATOM 1059 C CA . HIS A 1 142 ? -9.059 14.658 -20.223 1.00 86.00 142 HIS A CA 1
ATOM 1060 C C . HIS A 1 142 ? -10.063 13.890 -21.098 1.00 86.00 142 HIS A C 1
ATOM 1062 O O . HIS A 1 142 ? -10.619 14.485 -22.018 1.00 86.00 142 HIS A O 1
ATOM 1068 N N . SER A 1 143 ? -10.277 12.592 -20.855 1.00 84.31 143 SER A N 1
ATOM 1069 C CA . SER A 1 143 ? -11.114 11.716 -21.691 1.00 84.31 143 SER A CA 1
ATOM 1070 C C . SER A 1 143 ? -12.269 11.040 -20.948 1.00 84.31 143 SER A C 1
ATOM 1072 O O . SER A 1 143 ? -12.979 10.240 -21.554 1.00 84.31 143 SER A O 1
ATOM 1074 N N . ILE A 1 144 ? -12.483 11.358 -19.665 1.00 76.69 144 ILE A N 1
ATOM 1075 C CA . ILE A 1 144 ? -13.698 10.967 -18.942 1.00 76.69 144 ILE A CA 1
ATOM 1076 C C . ILE A 1 144 ? -14.873 11.811 -19.470 1.00 76.69 144 ILE A C 1
ATOM 1078 O O . ILE A 1 144 ? -14.845 13.041 -19.397 1.00 76.69 144 ILE A O 1
ATOM 1082 N N . ALA A 1 145 ? -15.867 11.139 -20.051 1.00 62.47 145 ALA A N 1
ATOM 1083 C CA . ALA A 1 145 ? -17.138 11.693 -20.511 1.00 62.47 145 ALA A CA 1
ATOM 1084 C C . ALA A 1 145 ? -18.285 10.929 -19.848 1.00 62.47 145 ALA A C 1
ATOM 1086 O O . ALA A 1 145 ? -18.116 9.704 -19.645 1.00 62.47 145 ALA A O 1
#

Sequence (145 aa):
MSLWFHFMNKTAYSKTLALLMAAGMLLSGCILDTVNETDNDGLAPDVEIDLGPVEIITTDGCDNLNPLHCMLPFPSNAFLTADTSTETGYKVNYASNTLPSSGTTSNVEILDLNRFDGFSPSTQIMTAFTTVPNLTGVANQHSIA

Radius of gyration: 29.24 Å; chains: 1; bounding box: 100×49×43 Å

Foldseek 3Di:
DDPDDDPDDPVNVVVVVVVVVVVVVVPPPDPPPPPPDPDPDPDPPPPPPCPDDDDDDDDPQADPPAPPARCPFPPDPVQWDADPVDPLRIFGHGDQANDDDDPVDDTDDDPVNRRDRDDDPPDDTDHDDPDDDDCVPPDDPVRDD